Protein AF-A0A6P1IS08-F1 (afdb_monomer_lite)

Radius of gyration: 20.99 Å; chains: 1; bounding box: 36×21×59 Å

Sequence (60 aa):
MVGAYVANKQAGAAQEVQLAVLKKAMDMQGAGAISLLNSLTGNLPLATSGSVGTQLNLLA

Foldseek 3Di:
DVVVVVVVVVVVVVVVVVVVVVVVVVVVVVVVVVVVVVVPPDDDPQDPDDDVSNVVSVVD

Structure (mmCIF, N/CA/C/O backbone):
data_AF-A0A6P1IS08-F1
#
_entry.id   AF-A0A6P1IS08-F1
#
loop_
_atom_site.group_PDB
_atom_site.id
_atom_site.type_symbol
_atom_site.label_atom_id
_atom_site.label_alt_id
_atom_site.label_comp_id
_atom_site.label_asym_id
_atom_site.label_entity_id
_atom_site.label_seq_id
_atom_site.pdbx_PDB_ins_code
_atom_site.Cartn_x
_atom_site.Cartn_y
_atom_site.Cartn_z
_atom_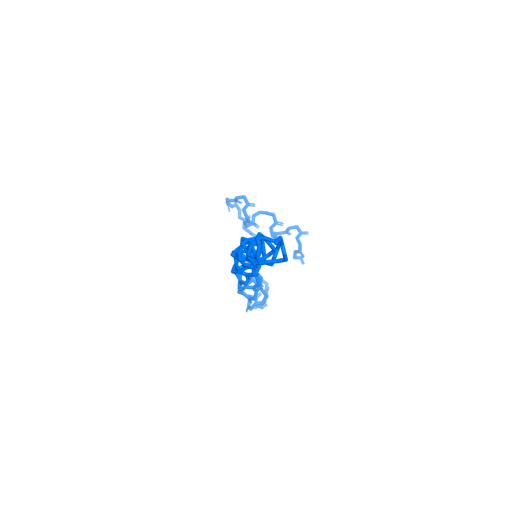site.occupancy
_atom_site.B_iso_or_equiv
_atom_site.auth_seq_id
_atom_site.auth_comp_id
_atom_site.auth_asym_id
_atom_site.auth_atom_id
_atom_site.pdbx_PDB_model_num
ATOM 1 N N . MET A 1 1 ? 16.881 4.906 -41.412 1.00 64.19 1 MET A N 1
ATOM 2 C CA . MET A 1 1 ? 15.543 5.169 -40.825 1.00 64.19 1 MET A CA 1
ATOM 3 C C . MET A 1 1 ? 15.050 4.071 -39.877 1.00 64.19 1 MET A C 1
ATOM 5 O O . MET A 1 1 ? 14.412 4.411 -38.892 1.00 64.19 1 MET A O 1
ATOM 9 N N . VAL A 1 2 ? 15.385 2.789 -40.080 1.00 74.75 2 VAL A N 1
ATOM 10 C CA . VAL A 1 2 ? 14.956 1.690 -39.181 1.00 74.75 2 VAL A CA 1
ATOM 11 C C . VAL A 1 2 ? 15.524 1.810 -37.754 1.00 74.75 2 VAL A C 1
ATOM 13 O O . VAL A 1 2 ? 14.795 1.606 -36.791 1.00 74.75 2 VAL A O 1
ATOM 16 N N . GLY A 1 3 ? 16.785 2.232 -37.589 1.00 73.88 3 GLY A N 1
ATOM 17 C CA . GLY A 1 3 ? 17.407 2.373 -36.260 1.00 73.88 3 GLY A CA 1
ATOM 18 C C . GLY A 1 3 ? 16.741 3.414 -35.348 1.00 73.88 3 GLY A C 1
ATOM 19 O O . GLY A 1 3 ? 16.553 3.156 -34.166 1.00 73.88 3 GLY A O 1
ATOM 20 N N . ALA A 1 4 ? 16.303 4.553 -35.899 1.00 72.50 4 ALA A N 1
ATOM 21 C CA . ALA A 1 4 ? 15.597 5.588 -35.136 1.00 72.50 4 ALA A CA 1
ATOM 22 C C . ALA A 1 4 ? 14.193 5.131 -34.697 1.00 72.50 4 ALA A C 1
ATOM 24 O O . ALA A 1 4 ? 13.754 5.442 -33.594 1.00 72.50 4 ALA A O 1
ATOM 25 N N . TYR A 1 5 ? 13.509 4.344 -35.532 1.00 76.94 5 TYR A N 1
ATOM 26 C CA . TYR A 1 5 ? 12.220 3.740 -35.188 1.00 76.94 5 TYR A CA 1
ATOM 27 C C . TYR A 1 5 ? 12.354 2.716 -34.051 1.00 76.94 5 TYR A C 1
ATOM 29 O O . TYR A 1 5 ? 11.564 2.727 -33.110 1.00 76.94 5 TYR A O 1
ATOM 37 N N . VAL A 1 6 ? 13.387 1.870 -34.107 1.00 80.00 6 VAL A N 1
ATOM 38 C CA . VAL A 1 6 ? 13.677 0.878 -33.060 1.00 80.00 6 VAL A CA 1
ATOM 39 C C . VAL A 1 6 ? 14.084 1.554 -31.747 1.00 80.00 6 VAL A C 1
ATOM 41 O O . VAL A 1 6 ? 13.578 1.173 -30.695 1.00 80.00 6 VAL A O 1
ATOM 44 N N . ALA A 1 7 ? 14.919 2.596 -31.796 1.00 73.88 7 ALA A N 1
ATOM 45 C CA . ALA A 1 7 ? 15.303 3.362 -30.609 1.00 73.88 7 ALA A CA 1
ATOM 46 C C . ALA A 1 7 ? 14.095 4.046 -29.943 1.00 73.88 7 ALA A C 1
ATOM 48 O O . ALA A 1 7 ? 13.951 4.004 -28.723 1.00 73.88 7 ALA A O 1
ATOM 49 N N . ASN A 1 8 ? 13.180 4.614 -30.735 1.00 78.38 8 ASN A N 1
ATOM 50 C CA . ASN A 1 8 ? 11.974 5.257 -30.209 1.00 78.38 8 ASN A CA 1
ATOM 51 C C . ASN A 1 8 ? 10.991 4.234 -29.601 1.00 78.38 8 ASN A C 1
ATOM 53 O 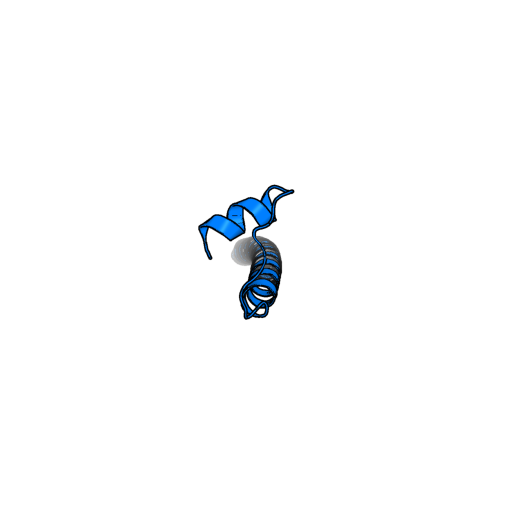O . ASN A 1 8 ? 10.425 4.456 -28.533 1.00 78.38 8 ASN A O 1
ATOM 57 N N . LYS A 1 9 ? 10.855 3.054 -30.224 1.00 75.88 9 LYS A N 1
ATOM 58 C CA . LYS A 1 9 ? 10.104 1.914 -29.666 1.00 75.88 9 LYS A CA 1
ATOM 59 C C . LYS A 1 9 ? 10.684 1.436 -28.330 1.00 75.88 9 LYS A C 1
ATOM 61 O O . LYS A 1 9 ? 9.924 1.175 -27.404 1.00 75.88 9 LYS A O 1
ATOM 66 N N . GLN A 1 10 ? 12.009 1.332 -28.221 1.00 71.12 10 GLN A N 1
ATOM 67 C CA . GLN A 1 10 ? 12.684 0.930 -26.982 1.00 71.12 10 GLN A CA 1
ATOM 68 C C . GLN A 1 10 ? 12.532 1.975 -25.873 1.00 71.12 10 GLN A C 1
ATOM 70 O O . GLN A 1 10 ? 12.293 1.605 -24.727 1.00 71.12 10 GLN A O 1
ATOM 75 N N . ALA A 1 11 ? 12.610 3.266 -26.206 1.00 70.38 11 ALA A N 1
ATOM 76 C CA . ALA A 1 11 ? 12.380 4.345 -25.249 1.00 70.38 11 ALA A CA 1
ATOM 77 C C . ALA A 1 11 ? 10.945 4.324 -24.689 1.00 70.38 11 ALA A C 1
ATOM 79 O O . ALA A 1 11 ? 10.764 4.427 -23.476 1.00 70.38 11 ALA A O 1
ATOM 80 N N . GLY A 1 12 ? 9.939 4.111 -25.547 1.00 74.19 12 GLY A N 1
ATOM 81 C CA . GLY A 1 12 ? 8.546 3.943 -25.115 1.00 74.19 12 GLY A CA 1
ATOM 82 C C . GLY A 1 12 ? 8.345 2.702 -24.240 1.00 74.19 12 GLY A C 1
ATOM 83 O O . GLY A 1 12 ? 7.753 2.789 -23.168 1.00 74.19 12 GLY A O 1
ATOM 84 N N . ALA A 1 13 ? 8.925 1.562 -24.630 1.00 78.31 13 ALA A N 1
ATOM 85 C CA . ALA A 1 13 ? 8.858 0.334 -23.838 1.00 78.31 13 ALA A CA 1
ATOM 86 C C . ALA A 1 13 ? 9.521 0.489 -22.455 1.00 78.31 13 ALA A C 1
ATOM 88 O O . ALA A 1 13 ? 8.999 -0.004 -21.458 1.00 78.31 13 ALA A O 1
ATOM 89 N N . ALA A 1 14 ? 10.644 1.207 -22.360 1.00 75.50 14 ALA A N 1
ATOM 90 C CA . ALA A 1 14 ? 11.305 1.470 -21.083 1.00 75.50 14 ALA A CA 1
ATOM 91 C C . ALA A 1 14 ? 10.431 2.314 -20.135 1.00 75.50 14 ALA A C 1
ATOM 93 O O . ALA A 1 14 ? 10.388 2.045 -18.934 1.00 75.50 14 ALA A O 1
ATOM 94 N N . GLN A 1 15 ? 9.704 3.298 -20.670 1.00 77.06 15 GLN A N 1
ATOM 95 C CA . GLN A 1 15 ? 8.757 4.113 -19.901 1.00 77.06 15 GLN A CA 1
ATOM 96 C C . GLN A 1 15 ? 7.552 3.287 -19.429 1.00 77.06 15 GLN A C 1
ATOM 98 O O . GLN A 1 15 ? 7.152 3.379 -18.268 1.00 77.06 15 GLN A O 1
ATOM 103 N N . GLU A 1 16 ? 7.006 2.428 -20.293 1.00 82.38 16 GLU A N 1
ATOM 104 C CA . GLU A 1 16 ? 5.911 1.522 -19.933 1.00 82.38 16 GLU A CA 1
ATOM 105 C C . GLU A 1 16 ? 6.319 0.527 -18.846 1.00 82.38 16 GLU A C 1
ATOM 107 O O . GLU A 1 16 ? 5.560 0.312 -17.902 1.00 82.38 16 GLU A O 1
ATOM 112 N N . VAL A 1 17 ? 7.529 -0.035 -18.925 1.00 86.12 17 VAL A N 1
ATOM 113 C CA . VAL A 1 17 ? 8.058 -0.944 -17.900 1.00 86.12 17 VAL A CA 1
ATOM 114 C C . VAL A 1 17 ? 8.210 -0.227 -16.561 1.00 86.12 17 VAL A C 1
ATOM 116 O O . VAL A 1 17 ? 7.809 -0.779 -15.541 1.00 86.12 17 VAL A O 1
ATOM 119 N N . GLN A 1 18 ? 8.723 1.006 -16.535 1.00 85.19 18 GLN A N 1
ATOM 120 C CA . GLN A 1 18 ? 8.824 1.781 -15.291 1.00 85.19 18 GLN A CA 1
ATOM 121 C C . GLN A 1 18 ? 7.450 2.009 -14.653 1.00 85.19 18 GLN A C 1
ATOM 123 O O . GLN A 1 18 ? 7.279 1.796 -13.450 1.00 85.19 18 GLN A O 1
ATOM 128 N N . LEU A 1 19 ? 6.448 2.370 -15.458 1.00 90.75 19 LEU A N 1
ATOM 129 C CA . LEU A 1 19 ? 5.081 2.536 -14.974 1.00 90.75 19 LEU A CA 1
ATOM 130 C C . LEU A 1 19 ? 4.467 1.204 -14.519 1.00 90.75 19 LEU A C 1
ATOM 132 O O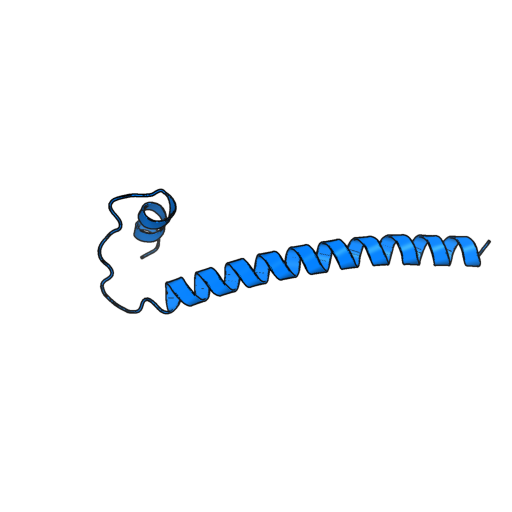 . LEU A 1 19 ? 3.762 1.166 -13.512 1.00 90.75 19 LEU A O 1
ATOM 136 N N . ALA A 1 20 ? 4.731 0.110 -15.232 1.00 89.81 20 ALA A N 1
ATOM 137 C CA . ALA A 1 20 ? 4.258 -1.223 -14.878 1.00 89.81 20 ALA A CA 1
ATOM 138 C C . ALA A 1 20 ? 4.885 -1.722 -13.569 1.00 89.81 20 ALA A C 1
ATOM 140 O O . ALA A 1 20 ? 4.178 -2.284 -12.739 1.00 89.81 20 ALA A O 1
ATOM 141 N N . VAL A 1 21 ? 6.177 -1.470 -13.345 1.00 91.50 21 VAL A N 1
ATOM 142 C CA . VAL A 1 21 ? 6.864 -1.788 -12.085 1.00 91.50 21 VAL A CA 1
ATOM 143 C C . VAL A 1 21 ? 6.295 -0.957 -10.940 1.00 91.50 21 VAL A C 1
ATOM 145 O O . VAL A 1 21 ? 6.009 -1.514 -9.883 1.00 91.50 21 VAL A O 1
ATOM 148 N N . LEU A 1 22 ? 6.060 0.343 -11.148 1.00 91.12 22 LEU A N 1
ATOM 149 C CA . LEU A 1 22 ? 5.433 1.199 -10.139 1.00 91.12 22 LEU A CA 1
ATOM 150 C C . LEU A 1 22 ? 4.028 0.704 -9.769 1.00 91.12 22 LEU A C 1
ATOM 152 O O . LEU A 1 22 ? 3.716 0.558 -8.588 1.00 91.12 22 LEU A O 1
ATOM 156 N N . LYS A 1 23 ? 3.197 0.395 -10.771 1.00 90.06 23 LYS A N 1
ATOM 157 C CA . LYS A 1 23 ? 1.869 -0.198 -10.559 1.00 90.06 23 LYS A CA 1
ATOM 158 C C . LYS A 1 23 ? 1.974 -1.518 -9.809 1.00 90.06 23 LYS A C 1
ATOM 160 O O . LYS A 1 23 ? 1.309 -1.698 -8.800 1.00 90.06 23 LYS A O 1
ATOM 165 N N . LYS A 1 24 ? 2.883 -2.397 -10.233 1.00 87.44 24 LYS A N 1
ATOM 166 C CA . LYS A 1 24 ? 3.090 -3.694 -9.591 1.00 87.44 24 LYS A CA 1
ATOM 167 C C . LYS A 1 24 ? 3.524 -3.556 -8.133 1.00 87.44 24 LYS A C 1
ATOM 169 O O . LYS A 1 24 ? 3.079 -4.345 -7.306 1.00 87.44 24 LYS A O 1
ATOM 174 N N . ALA A 1 25 ? 4.371 -2.580 -7.811 1.00 88.38 25 ALA A N 1
ATOM 175 C CA . ALA A 1 25 ? 4.770 -2.292 -6.438 1.00 88.38 25 ALA A CA 1
ATOM 176 C C . ALA A 1 25 ? 3.576 -1.819 -5.593 1.00 88.38 25 ALA A C 1
ATOM 178 O O . ALA A 1 25 ? 3.390 -2.297 -4.476 1.00 88.38 25 ALA A O 1
ATOM 179 N N . MET A 1 26 ? 2.731 -0.947 -6.149 1.00 87.44 26 MET A N 1
ATOM 180 C CA . MET A 1 26 ? 1.509 -0.477 -5.491 1.00 87.44 26 MET A CA 1
ATOM 181 C C . MET A 1 26 ? 0.505 -1.616 -5.265 1.00 87.44 26 MET A C 1
ATOM 183 O O . MET A 1 26 ? 0.001 -1.780 -4.155 1.00 87.44 26 MET A O 1
ATOM 187 N N . ASP A 1 27 ? 0.283 -2.458 -6.275 1.00 86.88 27 ASP A N 1
ATOM 188 C CA . ASP A 1 27 ? -0.570 -3.645 -6.170 1.00 86.88 27 ASP A CA 1
ATOM 189 C C . ASP A 1 27 ? -0.048 -4.609 -5.099 1.00 86.88 27 ASP A C 1
ATOM 191 O O . ASP A 1 27 ? -0.822 -5.190 -4.342 1.00 86.88 27 ASP A O 1
ATOM 195 N N . MET A 1 28 ? 1.274 -4.767 -5.000 1.00 84.62 28 MET A N 1
ATOM 196 C CA . MET A 1 28 ? 1.911 -5.625 -4.001 1.00 84.62 28 MET A CA 1
ATOM 197 C C . MET A 1 28 ? 1.746 -5.070 -2.582 1.00 84.62 28 MET A C 1
ATOM 199 O O . MET A 1 28 ? 1.485 -5.835 -1.656 1.00 84.62 28 MET A O 1
ATOM 203 N N . GLN A 1 29 ? 1.825 -3.748 -2.413 1.00 80.88 29 GLN A N 1
ATOM 204 C CA . GLN A 1 29 ? 1.521 -3.086 -1.145 1.00 80.88 29 GLN A CA 1
ATOM 205 C C . GLN A 1 29 ? 0.048 -3.279 -0.751 1.00 80.88 29 GLN A C 1
ATOM 207 O O . GLN A 1 29 ? -0.239 -3.611 0.400 1.00 80.88 29 GLN A O 1
ATOM 212 N N . GLY A 1 30 ? -0.878 -3.136 -1.704 1.00 80.25 30 GLY A N 1
ATOM 213 C CA . GLY A 1 30 ? -2.304 -3.392 -1.491 1.00 80.25 30 GLY A CA 1
ATOM 214 C C . GLY A 1 30 ? -2.590 -4.848 -1.119 1.00 80.25 30 GLY A C 1
ATOM 215 O O . GLY A 1 30 ? -3.304 -5.114 -0.154 1.00 80.25 30 GLY A O 1
ATOM 216 N N . ALA A 1 31 ? -1.969 -5.799 -1.820 1.00 80.00 31 ALA A N 1
ATOM 217 C CA . ALA A 1 31 ? -2.079 -7.224 -1.520 1.00 80.00 31 ALA A CA 1
ATOM 218 C C . ALA A 1 31 ? -1.521 -7.567 -0.130 1.00 80.00 31 ALA A C 1
ATOM 220 O O . ALA A 1 31 ? -2.130 -8.350 0.595 1.00 80.00 31 ALA A O 1
ATOM 221 N N . GLY A 1 32 ? -0.405 -6.950 0.275 1.00 78.25 32 GLY A N 1
ATOM 222 C CA . GLY A 1 32 ? 0.147 -7.089 1.622 1.00 78.25 32 GLY A CA 1
ATOM 223 C C . GLY A 1 32 ? -0.809 -6.570 2.697 1.00 78.25 32 GLY A C 1
ATOM 224 O O . GLY A 1 32 ? -1.064 -7.267 3.676 1.00 78.25 32 GLY A O 1
ATOM 225 N N . ALA A 1 33 ? -1.405 -5.393 2.487 1.00 78.81 33 ALA A N 1
ATOM 226 C CA . ALA A 1 33 ? -2.406 -4.839 3.397 1.00 78.81 33 ALA A CA 1
ATOM 227 C C . ALA A 1 33 ? -3.638 -5.752 3.518 1.00 78.81 33 ALA A C 1
ATOM 229 O O . ALA A 1 33 ? -4.070 -6.050 4.627 1.00 78.81 33 ALA A O 1
ATOM 230 N N . ILE A 1 34 ? -4.155 -6.270 2.400 1.00 79.19 34 ILE A N 1
ATOM 231 C CA . ILE A 1 34 ? -5.266 -7.233 2.391 1.00 79.19 34 ILE A CA 1
ATOM 232 C C . ILE A 1 34 ? -4.872 -8.541 3.088 1.00 79.19 34 ILE A C 1
ATOM 234 O O . ILE A 1 34 ? -5.676 -9.109 3.819 1.00 79.19 34 ILE A O 1
ATOM 238 N N . SER A 1 35 ? -3.645 -9.028 2.899 1.00 79.50 35 SER A N 1
ATOM 239 C CA . 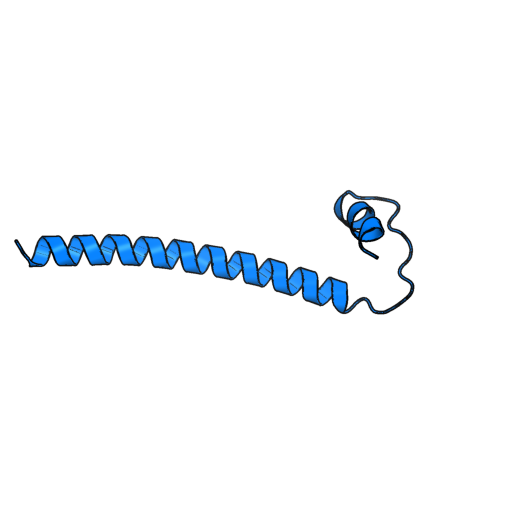SER A 1 35 ? -3.161 -10.229 3.583 1.00 79.50 35 SER A CA 1
ATOM 240 C C . SER A 1 35 ? -3.089 -10.027 5.095 1.00 79.50 35 SER A C 1
ATOM 242 O O . SER A 1 35 ? -3.461 -10.930 5.838 1.00 79.50 35 SER A O 1
ATOM 244 N N . LEU A 1 36 ? -2.647 -8.852 5.556 1.00 79.00 36 LEU A N 1
ATOM 245 C CA . LEU A 1 36 ? -2.669 -8.497 6.975 1.00 79.00 36 LEU A CA 1
ATOM 246 C C . LEU A 1 36 ? -4.108 -8.434 7.494 1.00 79.00 36 LEU A C 1
ATOM 248 O O . LEU A 1 36 ? -4.394 -9.033 8.524 1.00 79.00 36 LEU A O 1
ATOM 252 N N . LEU A 1 37 ? -5.025 -7.801 6.758 1.00 77.19 37 LEU A N 1
ATOM 253 C CA . LEU A 1 37 ? -6.445 -7.745 7.120 1.00 77.19 37 LEU A CA 1
ATOM 254 C C . LEU A 1 37 ? -7.081 -9.139 7.211 1.00 77.19 37 LEU A C 1
ATOM 256 O O . LEU A 1 37 ? -7.742 -9.435 8.195 1.00 77.19 37 LEU A O 1
ATOM 260 N N . ASN A 1 38 ? -6.828 -10.022 6.244 1.00 75.94 38 ASN A N 1
ATOM 261 C CA . ASN A 1 38 ? -7.329 -11.400 6.268 1.00 75.94 38 ASN A CA 1
ATOM 26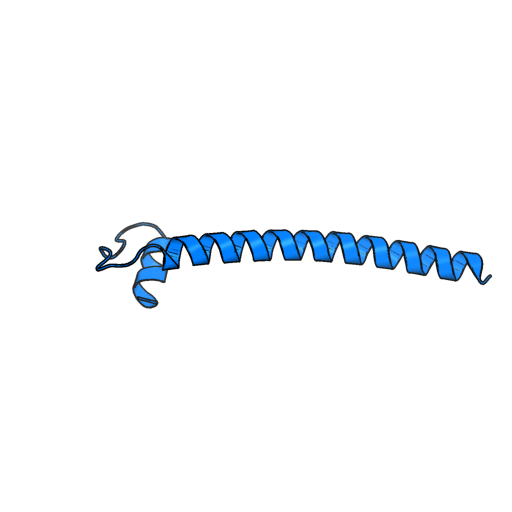2 C C . ASN A 1 38 ? -6.661 -12.265 7.347 1.00 75.94 38 ASN A C 1
ATOM 264 O O . ASN A 1 38 ? -7.260 -13.229 7.817 1.00 75.94 38 ASN A O 1
ATOM 268 N N . SER A 1 39 ? -5.424 -11.944 7.744 1.00 76.06 39 SER A N 1
ATOM 269 C CA . SER A 1 39 ? -4.747 -12.634 8.850 1.00 76.06 39 SER A CA 1
ATOM 270 C C . SER A 1 39 ? -5.357 -12.310 10.215 1.00 76.06 39 SER A C 1
ATOM 272 O O . SER A 1 39 ? -5.145 -13.054 11.172 1.00 76.06 39 SER A O 1
ATOM 274 N N . LEU A 1 40 ? -6.142 -11.230 10.309 1.00 71.50 40 LEU A N 1
ATOM 275 C CA . LEU A 1 40 ? -6.941 -10.904 11.485 1.00 71.50 40 LEU A CA 1
ATOM 276 C C . LEU A 1 40 ? -8.162 -11.835 11.527 1.00 71.50 40 LEU A C 1
ATOM 278 O O . LEU A 1 40 ? -9.287 -11.451 11.226 1.00 71.50 40 LEU A O 1
ATOM 282 N N . THR A 1 41 ? -7.933 -13.097 11.879 1.00 62.78 41 THR A N 1
ATOM 283 C CA . THR A 1 41 ? -8.994 -14.089 12.070 1.00 62.78 41 THR A CA 1
ATOM 284 C C . THR A 1 41 ? -9.615 -13.928 13.459 1.00 62.78 41 THR A C 1
ATOM 286 O O . THR A 1 41 ? -8.912 -14.076 14.460 1.00 62.78 41 THR A O 1
ATOM 289 N N . GLY A 1 42 ? -10.923 -13.664 13.546 1.00 63.16 42 GLY A N 1
ATOM 290 C CA . GLY A 1 42 ? -11.674 -13.653 14.810 1.00 63.16 42 GLY A CA 1
ATOM 291 C C . GLY A 1 42 ? -12.756 -12.570 14.891 1.00 63.16 42 GLY A C 1
ATOM 292 O O . GLY A 1 42 ? -12.955 -11.804 13.956 1.00 63.16 42 GLY A O 1
ATOM 293 N N . ASN A 1 43 ? -13.451 -12.496 16.033 1.00 64.44 43 ASN A N 1
ATOM 294 C CA . ASN A 1 43 ? -14.394 -11.418 16.353 1.00 64.44 43 ASN A CA 1
ATOM 295 C C . ASN A 1 43 ? -13.612 -10.129 16.655 1.00 64.44 43 ASN A C 1
ATOM 297 O O . ASN A 1 43 ? -13.330 -9.819 17.817 1.00 64.44 43 ASN A O 1
ATOM 301 N N . LEU A 1 44 ? -13.202 -9.414 15.605 1.00 70.88 44 LEU A N 1
ATOM 302 C CA . LEU A 1 44 ? -12.541 -8.124 15.748 1.00 70.88 44 LEU A CA 1
ATOM 303 C C . LEU A 1 44 ? -13.540 -7.088 16.286 1.00 70.88 44 LEU A C 1
ATOM 305 O O . LEU A 1 44 ? -14.656 -6.992 15.772 1.00 70.88 44 LEU A O 1
ATOM 309 N N . PRO A 1 45 ? -13.169 -6.300 17.310 1.00 74.38 45 PRO A N 1
ATOM 310 C CA . PRO A 1 45 ? -13.991 -5.186 17.759 1.00 74.38 45 PRO A CA 1
ATOM 311 C C . PRO A 1 45 ? -14.228 -4.206 16.608 1.00 74.38 45 PRO A C 1
ATOM 313 O O . PRO A 1 45 ? -13.293 -3.885 15.872 1.00 74.38 45 PRO A O 1
ATOM 316 N N . LEU A 1 46 ? -15.455 -3.692 16.489 1.00 81.88 46 LEU A N 1
ATOM 317 C CA . LEU A 1 46 ? -15.771 -2.642 15.523 1.00 81.88 46 LEU A CA 1
ATOM 318 C C . LEU A 1 46 ? -14.858 -1.437 15.768 1.00 81.88 46 LEU A C 1
ATOM 320 O O . LEU A 1 46 ? -14.815 -0.891 16.873 1.00 81.88 46 LEU A O 1
ATOM 324 N N . ALA A 1 47 ? -14.139 -1.000 14.739 1.00 83.56 47 ALA A N 1
ATOM 325 C CA . ALA A 1 47 ? -13.324 0.199 14.835 1.00 83.56 47 ALA A CA 1
ATOM 326 C C . ALA A 1 47 ? -14.234 1.423 15.023 1.00 83.56 47 ALA A C 1
ATOM 328 O O . ALA A 1 47 ? -15.070 1.712 14.169 1.00 83.56 47 ALA A O 1
ATOM 329 N N . THR A 1 48 ? -14.075 2.148 16.129 1.00 85.06 48 THR A N 1
ATOM 330 C CA . THR A 1 48 ? -14.892 3.334 16.455 1.00 85.06 48 THR A CA 1
ATOM 331 C C . THR A 1 48 ? -14.267 4.648 15.989 1.00 85.06 48 THR A C 1
ATOM 333 O O . THR A 1 48 ? -14.888 5.701 16.110 1.00 85.06 48 THR A O 1
ATOM 336 N N . SER A 1 49 ? -13.038 4.598 15.470 1.00 83.06 49 SER A N 1
ATOM 337 C CA . SER A 1 49 ? -12.238 5.768 15.104 1.00 83.06 49 SER A CA 1
ATOM 338 C C . SER A 1 49 ? -11.432 5.503 13.832 1.00 83.06 49 SER A C 1
ATOM 340 O O . SER A 1 49 ? -10.996 4.379 13.584 1.00 83.06 49 SER A O 1
ATOM 342 N N . GLY A 1 50 ? -11.183 6.559 13.052 1.00 79.94 50 GLY A N 1
ATOM 343 C CA . GLY A 1 50 ? -10.436 6.485 11.793 1.00 79.94 50 GLY A CA 1
ATOM 344 C C . GLY A 1 50 ? -11.279 6.004 10.606 1.00 79.94 50 GLY A C 1
ATOM 345 O O . GLY A 1 50 ? -12.189 5.189 10.743 1.00 79.94 50 GLY A O 1
ATOM 346 N N . SER A 1 51 ? -10.974 6.519 9.414 1.00 84.12 51 SER A N 1
ATOM 347 C CA . SER A 1 51 ? -11.750 6.254 8.193 1.00 84.12 51 SER A CA 1
ATOM 348 C C . SER A 1 51 ? -11.589 4.824 7.678 1.00 84.12 51 SER A C 1
ATOM 350 O O . SER A 1 51 ? -12.559 4.216 7.246 1.00 84.12 51 SER A O 1
ATOM 352 N N . VAL A 1 52 ? -10.382 4.263 7.754 1.00 84.19 52 VAL A N 1
ATOM 353 C CA . VAL A 1 52 ? -10.105 2.912 7.242 1.00 84.19 52 VAL A CA 1
ATOM 354 C C . VAL A 1 52 ? -10.781 1.846 8.105 1.00 84.19 52 VAL A C 1
ATOM 356 O O . VAL A 1 52 ? -11.493 0.998 7.582 1.00 84.19 52 VAL A O 1
ATOM 359 N N . GLY A 1 53 ? -10.619 1.914 9.431 1.00 82.31 53 GLY A N 1
ATOM 360 C CA . GLY A 1 53 ? -11.221 0.941 10.347 1.00 82.31 53 GLY A CA 1
ATOM 361 C C . GLY A 1 53 ? -12.750 0.928 10.267 1.00 82.31 53 GLY A C 1
ATOM 362 O O . GLY A 1 53 ? -13.356 -0.133 10.172 1.00 82.31 53 GLY A O 1
ATOM 363 N N . THR A 1 54 ? -13.377 2.107 10.247 1.00 86.88 54 THR A N 1
ATOM 364 C CA . THR A 1 54 ? -14.843 2.224 10.150 1.00 86.88 54 THR A CA 1
ATOM 365 C C . THR A 1 54 ? -15.399 1.719 8.817 1.00 86.88 54 THR A C 1
ATOM 367 O O . THR A 1 54 ? -16.493 1.165 8.799 1.00 86.88 54 THR A O 1
ATOM 370 N N . GLN A 1 55 ? -14.653 1.853 7.715 1.00 83.06 55 GLN A N 1
ATOM 371 C CA . GLN A 1 55 ? -15.025 1.266 6.421 1.00 83.06 55 GLN A CA 1
ATOM 372 C C . GLN A 1 55 ? -14.886 -0.259 6.413 1.00 83.06 55 GLN A C 1
ATOM 374 O O . GLN A 1 55 ? -15.736 -0.941 5.849 1.00 83.06 55 GLN A O 1
ATOM 379 N N . LEU A 1 56 ? -13.854 -0.804 7.062 1.00 79.38 56 LEU A N 1
ATOM 380 C CA . LEU A 1 56 ? -13.666 -2.254 7.174 1.00 79.38 56 LEU A CA 1
ATOM 381 C C . LEU A 1 56 ? -14.789 -2.928 7.972 1.00 79.38 56 LEU A C 1
ATOM 383 O O . LEU A 1 56 ? -15.189 -4.029 7.613 1.00 79.38 56 LEU A O 1
ATOM 387 N N . ASN A 1 57 ? -15.358 -2.252 8.977 1.00 82.19 57 ASN A N 1
ATOM 388 C CA . ASN A 1 57 ? -16.535 -2.743 9.707 1.00 82.19 57 ASN A CA 1
ATOM 389 C C . ASN A 1 57 ? -17.746 -3.037 8.799 1.00 82.19 57 ASN A C 1
ATOM 391 O O . ASN A 1 57 ? -18.626 -3.782 9.206 1.00 82.19 57 ASN A O 1
ATOM 395 N N . LEU A 1 58 ? -17.833 -2.417 7.613 1.00 75.94 58 LEU A N 1
ATOM 396 C CA . LEU A 1 58 ? -18.922 -2.642 6.651 1.00 75.94 58 LEU A CA 1
ATOM 397 C C . LEU A 1 58 ? -18.684 -3.871 5.761 1.00 75.94 58 LEU A C 1
ATOM 399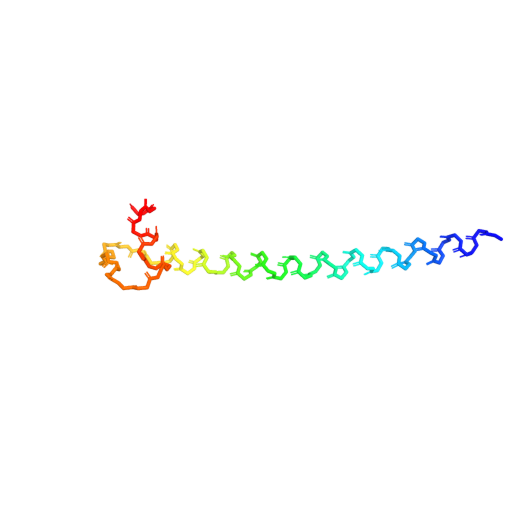 O O . LEU A 1 58 ? -19.610 -4.316 5.088 1.00 75.94 58 LEU A O 1
ATOM 403 N N . LEU A 1 59 ? -17.441 -4.356 5.697 1.00 68.44 59 LEU A N 1
ATOM 404 C CA . LEU A 1 59 ? -17.038 -5.517 4.900 1.00 68.44 59 LEU A CA 1
ATOM 405 C C . LEU A 1 59 ? -16.965 -6.814 5.726 1.00 68.44 59 LEU A C 1
ATOM 407 O O . LEU A 1 59 ? -16.902 -7.883 5.120 1.00 68.44 59 LEU A O 1
ATOM 411 N N . ALA A 1 60 ? -16.908 -6.709 7.058 1.00 62.16 60 ALA A N 1
ATOM 412 C CA . ALA A 1 60 ? -16.888 -7.829 8.003 1.00 62.16 60 ALA A CA 1
ATOM 413 C C . ALA A 1 60 ? -18.297 -8.396 8.238 1.00 62.16 60 ALA A C 1
ATOM 415 O O . ALA A 1 60 ? -18.405 -9.637 8.351 1.00 62.16 60 ALA A O 1
#

pLDDT: mean 78.88, std 7.26, range [62.16, 91.5]

Secondary structure (DSSP, 8-state):
-HHHHHHHHHHHHHHHHHHHHHHHHHHHHHHHHHHHHHH--S-PPPP-SSHHHHHHTTT-